Protein AF-A0A7J2HGM5-F1 (afdb_monomer)

Sequence (122 aa):
MSAAGGTRRILEDLLKKYEMLSRRLDSGFSRLSANQLVRQVDALTRLAKLILSYRSVLELEERELELTKILSELREELESDKRAMIARRGGGRRLECSKLLEKALSEFRRLKLLISGGGEDE

Solvent-accessible surface area (backbone atoms only — not comparable to full-atom values): 6947 Å² total; per-residue (Å²): 133,70,68,76,62,52,52,54,52,51,42,54,52,47,51,52,52,43,53,55,51,50,53,50,46,69,76,38,53,93,76,50,53,71,72,54,48,52,53,51,52,50,51,48,51,53,47,51,53,50,45,54,53,43,51,54,51,49,52,50,54,55,50,52,52,52,45,54,49,48,55,48,54,49,50,52,50,53,52,51,47,54,56,34,60,76,65,74,62,77,95,72,57,69,64,55,56,50,52,50,50,51,49,45,53,50,51,50,52,51,51,50,32,68,74,68,77,52,89,84,80,135

Foldseek 3Di:
DDPLVVLVVVLVVLVVVLVVLVVVCVVCVVPDDPVRNVVSVVVSVVSVVVNVVSVLVNVLVVLVVVLVVLVVVLVVLVVVVVVVVVVPDDPPSPVVNVVSVVVNVVSVVVSVCSVVVDDDDD

Mean predicted aligned error: 11.33 Å

Nearest PDB structures (foldseek):
  5szg-assembly1_A  TM=7.980E-01  e=8.458E-01  Homo sapiens
  3na7-assembly1_A  TM=5.949E-01  e=8.567E+00  Helicobacter pylori NCTC 11638
  8tgd-assembly1_B  TM=3.689E-01  e=4.459E+00  Homo sapiens
  5fi4-assembly1_B  TM=3.633E-01  e=7.169E+00  Homo sapiens

Secondary structure (DSSP, 8-state):
--THHHHHHHHHHHHHHHHHHHHHHHHHGGGS-HHHHHHHHHHHHHHHHHHHHHHHHHHHHHHHHHHHHHHHHHHHHHHHHHHHHHTT--TTTHHHHHHHHHHHHHHHHHHHHHHHT-----

pLDDT: mean 79.7, std 14.53, range [37.25, 95.94]

Structure (mmCIF, N/CA/C/O backbone):
data_AF-A0A7J2HGM5-F1
#
_entry.id   AF-A0A7J2HGM5-F1
#
loop_
_atom_site.group_PDB
_atom_site.id
_atom_site.type_symbol
_atom_site.label_atom_id
_atom_site.label_alt_id
_atom_site.label_comp_id
_atom_site.label_asym_id
_atom_site.label_entity_id
_atom_site.label_seq_id
_atom_site.pdbx_PDB_ins_code
_atom_site.Cartn_x
_atom_site.Cartn_y
_atom_site.Cartn_z
_atom_site.occupancy
_atom_site.B_iso_or_equiv
_atom_site.auth_seq_id
_atom_site.auth_comp_id
_atom_site.auth_asym_id
_atom_site.auth_atom_id
_atom_site.pdbx_PDB_model_num
ATOM 1 N N . MET A 1 1 ? 7.910 10.523 15.871 1.00 40.94 1 MET A N 1
ATOM 2 C CA . MET A 1 1 ? 7.733 10.833 14.434 1.00 40.94 1 MET A CA 1
ATOM 3 C C . MET A 1 1 ? 6.962 9.672 13.831 1.00 40.94 1 MET A C 1
ATOM 5 O O . MET A 1 1 ? 7.460 8.560 13.909 1.00 40.94 1 MET A O 1
ATOM 9 N N . SER A 1 2 ? 5.722 9.888 13.385 1.00 42.16 2 SER A N 1
ATOM 10 C CA . SER A 1 2 ? 4.839 8.797 12.940 1.00 42.16 2 SER A CA 1
ATOM 11 C C . SER A 1 2 ? 5.372 8.154 11.656 1.00 42.16 2 SER A C 1
ATOM 13 O O . SER A 1 2 ? 5.652 8.870 10.691 1.00 42.16 2 SER A O 1
ATOM 15 N N . ALA A 1 3 ? 5.519 6.826 11.655 1.00 53.50 3 ALA A N 1
ATOM 16 C CA . ALA A 1 3 ? 5.972 6.032 10.510 1.00 53.50 3 ALA A CA 1
ATOM 17 C C . ALA A 1 3 ? 5.124 6.286 9.245 1.00 53.50 3 ALA A C 1
ATOM 19 O O . ALA A 1 3 ? 5.677 6.365 8.148 1.00 53.50 3 ALA A O 1
ATOM 20 N N . ALA A 1 4 ? 3.834 6.598 9.428 1.00 55.66 4 ALA A N 1
ATOM 21 C CA . ALA A 1 4 ? 2.867 6.872 8.362 1.00 55.66 4 ALA A CA 1
ATOM 22 C C . ALA A 1 4 ? 3.249 8.041 7.428 1.00 55.66 4 ALA A C 1
ATOM 24 O O . ALA A 1 4 ? 2.844 8.104 6.268 1.00 55.66 4 ALA A O 1
ATOM 25 N N . GLY A 1 5 ? 4.062 8.994 7.901 1.00 65.69 5 GLY A N 1
ATOM 26 C CA . GLY A 1 5 ? 4.554 10.088 7.055 1.00 65.69 5 GLY A CA 1
ATOM 27 C C . GLY A 1 5 ? 5.713 9.686 6.134 1.00 65.69 5 GLY A C 1
ATOM 28 O O . GLY A 1 5 ? 5.951 10.345 5.121 1.00 65.69 5 GLY A O 1
ATOM 29 N N . GLY A 1 6 ? 6.451 8.630 6.487 1.00 84.56 6 GLY A N 1
ATOM 30 C CA . GLY A 1 6 ? 7.629 8.165 5.756 1.00 84.56 6 GLY A CA 1
ATOM 31 C C . GLY A 1 6 ? 7.254 7.386 4.501 1.00 84.56 6 GLY A C 1
ATOM 32 O O . GLY A 1 6 ? 7.723 7.719 3.413 1.00 84.56 6 GLY A O 1
ATOM 33 N N . THR A 1 7 ? 6.352 6.413 4.642 1.00 86.69 7 THR A N 1
ATOM 34 C CA . THR A 1 7 ? 5.880 5.546 3.551 1.00 86.69 7 THR A CA 1
ATOM 35 C C . THR A 1 7 ? 5.275 6.362 2.410 1.00 86.69 7 THR A C 1
ATOM 37 O O . THR A 1 7 ? 5.658 6.186 1.252 1.00 86.69 7 THR A O 1
ATOM 40 N N . ARG A 1 8 ? 4.422 7.347 2.729 1.00 87.06 8 ARG A N 1
ATOM 41 C CA . ARG A 1 8 ? 3.812 8.240 1.730 1.00 87.06 8 ARG A CA 1
ATOM 42 C C . ARG A 1 8 ? 4.841 9.070 0.962 1.00 87.06 8 ARG A C 1
ATOM 44 O O . ARG A 1 8 ? 4.777 9.142 -0.261 1.00 87.06 8 ARG A O 1
ATOM 51 N N . ARG A 1 9 ? 5.820 9.656 1.660 1.00 90.38 9 ARG A N 1
ATOM 52 C CA . ARG A 1 9 ? 6.895 10.444 1.028 1.00 90.38 9 ARG A CA 1
ATOM 53 C C . ARG A 1 9 ? 7.765 9.595 0.108 1.00 90.38 9 ARG A C 1
ATOM 55 O O . ARG A 1 9 ? 8.144 10.057 -0.965 1.00 90.38 9 ARG A O 1
ATOM 62 N N . ILE A 1 10 ? 8.076 8.366 0.518 1.00 91.69 10 ILE A N 1
ATOM 63 C CA . ILE A 1 10 ? 8.843 7.433 -0.312 1.00 91.69 10 ILE A CA 1
ATOM 64 C C . ILE A 1 10 ? 8.041 7.063 -1.563 1.00 91.69 10 ILE A C 1
ATOM 66 O O . ILE A 1 10 ? 8.592 7.088 -2.660 1.00 91.69 10 ILE A O 1
ATOM 70 N N . LEU A 1 11 ? 6.741 6.787 -1.426 1.00 92.56 11 LEU A N 1
ATOM 71 C CA . LEU A 1 11 ? 5.871 6.485 -2.563 1.00 92.56 11 LEU A CA 1
ATOM 72 C C . LEU A 1 11 ? 5.805 7.653 -3.563 1.00 92.56 11 LEU A C 1
ATOM 74 O O . LEU A 1 11 ? 5.939 7.437 -4.766 1.00 92.56 11 LEU A O 1
A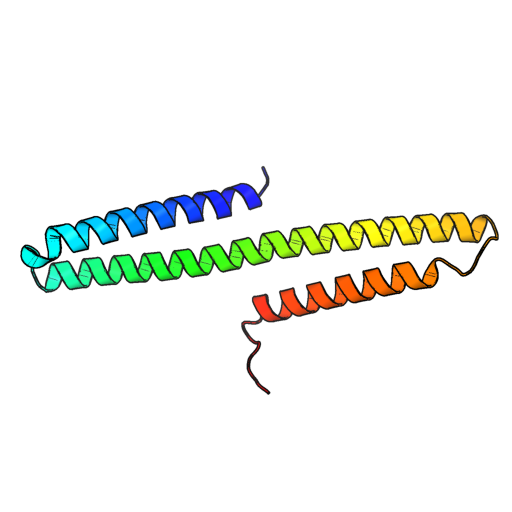TOM 78 N N . GLU A 1 12 ? 5.662 8.888 -3.079 1.00 93.00 12 GLU A N 1
ATOM 79 C CA . GLU A 1 12 ? 5.686 10.094 -3.919 1.00 93.00 12 GLU A CA 1
ATOM 80 C C . GLU A 1 12 ? 7.021 10.269 -4.661 1.00 93.00 12 GLU A C 1
ATOM 82 O O . GLU A 1 12 ? 7.035 10.613 -5.845 1.00 93.00 12 GLU A O 1
ATOM 87 N N . ASP A 1 13 ? 8.148 10.022 -3.990 1.00 94.56 13 ASP A N 1
ATOM 88 C CA . ASP A 1 13 ? 9.479 10.088 -4.603 1.00 94.56 13 ASP A CA 1
ATOM 89 C C . ASP A 1 13 ? 9.678 8.992 -5.666 1.00 94.56 13 ASP A C 1
ATOM 91 O O . ASP A 1 13 ? 10.183 9.261 -6.760 1.00 94.56 13 ASP A O 1
ATOM 95 N N . LEU A 1 14 ? 9.220 7.766 -5.396 1.00 94.44 14 LEU A N 1
ATOM 96 C CA . LEU A 1 14 ? 9.256 6.663 -6.358 1.00 94.44 14 LEU A CA 1
ATOM 97 C C . LEU A 1 14 ? 8.407 6.958 -7.602 1.00 94.44 14 LEU A C 1
ATOM 99 O O . LEU A 1 14 ? 8.875 6.720 -8.717 1.00 94.44 14 LEU A O 1
ATOM 103 N N . LEU A 1 15 ? 7.204 7.518 -7.432 1.00 94.25 15 LEU A N 1
ATOM 104 C CA . LEU A 1 15 ? 6.336 7.924 -8.543 1.00 94.25 15 LEU A CA 1
ATOM 105 C C . LEU A 1 15 ? 7.000 8.993 -9.417 1.00 94.25 15 LEU A C 1
ATOM 107 O O . LEU A 1 15 ? 7.039 8.844 -10.638 1.00 94.25 15 LEU A O 1
ATOM 111 N N . LYS A 1 16 ? 7.608 10.019 -8.805 1.00 95.94 16 LYS A N 1
ATOM 112 C CA . LYS A 1 16 ? 8.367 11.050 -9.535 1.00 95.94 16 LYS A CA 1
ATOM 113 C C . LYS A 1 16 ? 9.530 10.453 -10.323 1.00 95.94 16 LYS A C 1
ATOM 115 O O . LYS A 1 16 ? 9.731 10.796 -11.487 1.00 95.94 16 LYS A O 1
ATOM 120 N N . LYS A 1 17 ? 10.294 9.541 -9.712 1.00 94.44 17 LYS A N 1
ATOM 121 C CA . LYS A 1 17 ? 11.415 8.855 -10.376 1.00 94.44 17 LYS A CA 1
ATOM 122 C C . LYS A 1 17 ? 10.947 7.993 -11.544 1.00 94.44 17 LYS A C 1
ATOM 124 O O . LYS A 1 17 ? 11.581 8.025 -12.596 1.00 94.44 17 LYS A O 1
ATOM 129 N N . TYR A 1 18 ? 9.846 7.264 -11.375 1.00 95.19 18 TYR A N 1
ATOM 130 C CA . TYR A 1 18 ? 9.240 6.468 -12.439 1.00 95.19 18 TYR A CA 1
ATOM 131 C C . TYR A 1 18 ? 8.799 7.350 -13.611 1.00 95.19 18 TYR A C 1
ATOM 133 O O . TYR A 1 18 ? 9.182 7.093 -14.749 1.00 95.19 18 TYR A O 1
ATOM 141 N N . GLU A 1 19 ? 8.083 8.441 -13.334 1.00 95.31 19 GLU A N 1
ATOM 142 C CA . GLU A 1 19 ? 7.614 9.382 -14.354 1.00 95.31 19 GLU A CA 1
ATOM 143 C C . GLU A 1 19 ? 8.780 10.038 -15.109 1.00 95.31 19 GLU A C 1
ATOM 145 O O . GLU A 1 19 ? 8.783 10.092 -16.341 1.00 95.31 19 GLU A O 1
ATOM 150 N N . MET A 1 20 ? 9.814 10.486 -14.389 1.00 94.62 20 MET A N 1
ATOM 151 C CA . MET A 1 20 ? 11.025 11.038 -14.998 1.00 94.62 20 MET A CA 1
ATOM 152 C C . MET A 1 20 ? 11.723 10.032 -15.917 1.00 94.62 20 MET A C 1
ATOM 154 O O . MET A 1 20 ? 12.173 10.400 -17.004 1.00 94.62 20 MET A O 1
ATOM 158 N N . LEU A 1 21 ? 11.847 8.778 -15.477 1.00 92.44 21 LEU A N 1
ATOM 159 C CA . LEU A 1 21 ? 12.508 7.725 -16.242 1.00 92.44 21 LEU A CA 1
ATOM 160 C C . LEU A 1 21 ? 11.687 7.334 -17.478 1.00 92.44 21 LEU A C 1
ATOM 162 O O . LEU A 1 21 ? 12.259 7.195 -18.556 1.00 92.44 21 LEU A O 1
ATOM 166 N N . SER A 1 22 ? 10.360 7.253 -17.342 1.00 92.88 22 SER A N 1
ATOM 167 C CA . SER A 1 22 ? 9.432 6.983 -18.447 1.00 92.88 22 SER A CA 1
ATOM 168 C C . SER A 1 22 ? 9.541 8.062 -19.519 1.00 92.88 22 SER A C 1
ATOM 170 O O . SER A 1 22 ? 9.830 7.754 -20.669 1.00 92.88 22 SER A O 1
ATOM 172 N N . ARG A 1 23 ? 9.454 9.343 -19.133 1.00 93.56 23 ARG A N 1
ATOM 173 C CA . ARG A 1 23 ? 9.592 10.466 -20.077 1.00 93.56 23 ARG A CA 1
ATOM 174 C C . ARG A 1 23 ? 10.940 10.462 -20.795 1.00 93.56 23 ARG A C 1
ATOM 176 O O . ARG A 1 23 ? 11.015 10.759 -21.987 1.00 93.56 23 ARG A O 1
ATOM 183 N N . ARG A 1 24 ? 12.024 10.129 -20.083 1.00 88.50 24 ARG A N 1
ATOM 184 C CA . ARG A 1 24 ? 13.358 9.996 -20.691 1.00 88.50 24 ARG A CA 1
ATOM 185 C C . ARG A 1 24 ? 13.401 8.864 -21.710 1.00 88.50 24 ARG A C 1
ATOM 187 O O . ARG A 1 24 ? 13.975 9.065 -22.777 1.00 88.50 24 ARG A O 1
ATOM 194 N N . LEU A 1 25 ? 12.795 7.721 -21.403 1.00 89.38 25 LEU A N 1
ATOM 195 C CA . LEU A 1 25 ? 12.708 6.600 -22.331 1.00 89.38 25 LEU A CA 1
ATOM 196 C C . LEU A 1 25 ? 11.890 6.973 -23.572 1.00 89.38 25 LEU A C 1
ATOM 198 O O . LEU A 1 25 ? 12.393 6.785 -24.673 1.00 89.38 25 LEU A O 1
ATOM 202 N N . ASP A 1 26 ? 10.723 7.596 -23.406 1.00 88.31 26 ASP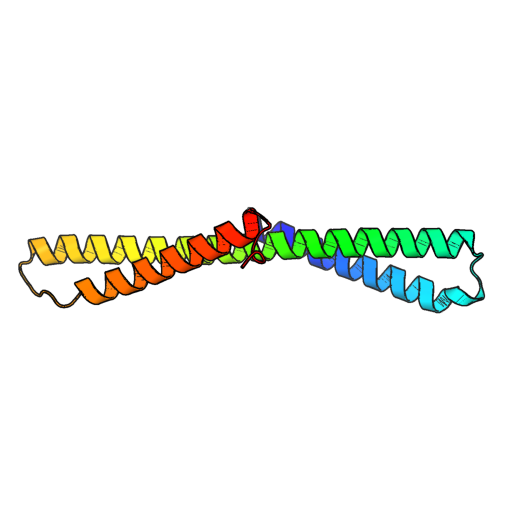 A N 1
ATOM 203 C CA . ASP A 1 26 ? 9.866 8.026 -24.520 1.00 88.31 26 ASP A CA 1
ATOM 204 C C . ASP A 1 26 ? 10.585 9.031 -25.436 1.00 88.31 26 ASP A C 1
ATOM 206 O O . ASP A 1 26 ? 10.592 8.888 -26.658 1.00 88.31 26 ASP A O 1
ATOM 210 N N . SER A 1 27 ? 11.267 10.022 -24.850 1.00 88.25 27 SER A N 1
ATOM 211 C CA . SER A 1 27 ? 12.003 11.049 -25.608 1.00 88.25 27 SER A CA 1
ATOM 212 C C . SER A 1 27 ? 13.285 10.537 -26.281 1.00 88.25 27 SER A C 1
ATOM 214 O O . SER A 1 27 ? 13.729 11.095 -27.286 1.00 88.25 27 SER A O 1
ATOM 216 N N . GLY A 1 28 ? 13.904 9.496 -25.720 1.00 82.88 28 GLY A N 1
ATOM 217 C CA . GLY A 1 28 ? 15.170 8.932 -26.181 1.00 82.88 28 GLY A CA 1
ATOM 218 C C . GLY A 1 28 ? 15.025 7.648 -26.991 1.00 82.88 28 GLY A C 1
ATOM 219 O O . GLY A 1 28 ? 16.034 7.157 -27.492 1.00 82.88 28 GLY A O 1
ATOM 220 N N . PHE A 1 29 ? 13.811 7.107 -27.132 1.00 80.38 29 PHE A N 1
ATOM 221 C CA . PHE A 1 29 ? 13.556 5.752 -27.629 1.00 80.38 29 PHE A CA 1
ATOM 222 C C . PHE A 1 29 ? 14.262 5.449 -28.956 1.00 80.38 29 PHE A C 1
ATOM 224 O O . PHE A 1 29 ? 14.926 4.426 -29.091 1.00 80.38 29 PHE A O 1
ATOM 231 N N . SER A 1 30 ? 14.200 6.382 -29.909 1.00 79.38 30 SER A N 1
ATOM 232 C CA . SER A 1 30 ? 14.803 6.244 -31.243 1.00 79.38 30 SER A CA 1
ATOM 233 C C . SER A 1 30 ? 16.331 6.383 -31.279 1.00 79.38 30 SER A C 1
ATOM 235 O O . SER A 1 30 ? 16.945 6.089 -32.301 1.00 79.38 30 SER A O 1
ATOM 237 N N . ARG A 1 31 ? 16.958 6.842 -30.188 1.00 87.50 31 ARG A N 1
ATOM 238 C CA . ARG A 1 31 ? 18.409 7.096 -30.082 1.00 87.50 31 ARG A CA 1
ATOM 239 C C . ARG A 1 31 ? 19.137 6.086 -29.196 1.00 87.50 31 ARG A C 1
ATOM 241 O O . ARG A 1 31 ? 20.362 6.126 -29.113 1.00 87.50 31 ARG A O 1
ATOM 248 N N . LEU A 1 32 ? 18.403 5.220 -28.503 1.00 85.75 32 LEU A N 1
ATOM 249 C CA . LEU A 1 32 ? 18.967 4.238 -27.584 1.00 85.75 32 LEU A CA 1
ATOM 250 C C . LEU A 1 32 ? 19.264 2.926 -28.313 1.00 85.75 32 LEU A C 1
ATOM 252 O O . LEU A 1 32 ? 18.456 2.420 -29.086 1.00 85.75 32 LEU A O 1
ATOM 256 N N . SER A 1 33 ? 20.420 2.336 -28.017 1.00 90.50 33 SER A N 1
ATOM 257 C CA . SER A 1 33 ? 20.704 0.953 -28.413 1.00 90.50 33 SER A CA 1
ATOM 258 C C . SER A 1 33 ? 19.774 -0.029 -27.689 1.00 90.50 33 SER A C 1
ATOM 260 O O . SER A 1 33 ? 19.305 0.244 -26.580 1.00 90.50 33 SER A O 1
ATOM 262 N N . ALA A 1 34 ? 19.577 -1.220 -28.262 1.00 88.31 34 ALA A N 1
ATOM 263 C CA . ALA A 1 34 ? 18.761 -2.276 -27.655 1.00 88.31 34 ALA A CA 1
ATOM 264 C C . ALA A 1 34 ? 19.180 -2.596 -26.205 1.00 88.31 34 ALA A C 1
ATOM 266 O O . ALA A 1 34 ? 18.338 -2.690 -25.315 1.00 88.31 34 ALA A O 1
ATOM 267 N N . ASN A 1 35 ? 20.487 -2.657 -25.929 1.00 90.44 35 ASN A N 1
ATOM 268 C CA . ASN A 1 35 ? 21.004 -2.901 -24.577 1.00 90.44 35 ASN A CA 1
ATOM 269 C C . ASN A 1 35 ? 20.662 -1.773 -23.592 1.00 90.44 35 ASN A C 1
ATOM 271 O O . ASN A 1 35 ? 20.425 -2.031 -22.411 1.00 90.44 35 ASN A O 1
ATOM 275 N N . GLN A 1 36 ? 20.641 -0.521 -24.051 1.00 89.69 36 GLN A N 1
ATOM 276 C CA . GLN A 1 36 ? 20.238 0.608 -23.215 1.00 89.69 36 GLN A CA 1
ATOM 277 C C . GLN A 1 36 ? 18.729 0.592 -22.958 1.00 89.69 36 GLN A C 1
ATOM 279 O O . GLN A 1 36 ? 18.325 0.812 -21.820 1.00 89.69 36 GLN A O 1
ATOM 284 N N . LEU A 1 37 ? 17.914 0.267 -23.968 1.00 88.62 37 LEU A N 1
ATOM 285 C CA . LEU A 1 37 ? 16.466 0.105 -23.811 1.00 88.62 37 LEU A CA 1
ATOM 286 C C . LEU A 1 37 ? 16.132 -0.977 -22.781 1.00 88.62 37 LEU A C 1
ATOM 288 O O . LEU A 1 37 ? 15.384 -0.708 -21.846 1.00 88.62 37 LEU A O 1
ATOM 292 N N . VAL A 1 38 ? 16.755 -2.156 -22.876 1.00 90.81 38 VAL A N 1
ATOM 293 C CA . VAL A 1 38 ? 16.547 -3.254 -21.915 1.00 90.81 38 VAL A CA 1
ATOM 294 C C . VAL A 1 38 ? 16.866 -2.816 -20.483 1.00 90.81 38 VAL A C 1
ATOM 296 O O . VAL A 1 38 ? 16.077 -3.063 -19.575 1.00 90.81 38 VAL A O 1
ATOM 299 N N . ARG A 1 39 ? 17.984 -2.109 -20.265 1.00 90.81 39 ARG A N 1
ATOM 300 C CA . ARG A 1 39 ? 18.353 -1.608 -18.927 1.00 90.81 39 ARG A CA 1
ATOM 301 C C . ARG A 1 39 ? 17.349 -0.596 -18.377 1.00 90.81 39 ARG A C 1
ATOM 303 O O . ARG A 1 39 ? 17.058 -0.616 -17.185 1.00 90.81 39 ARG A O 1
ATOM 310 N N . GLN A 1 40 ? 16.836 0.290 -19.227 1.00 90.44 40 GLN A N 1
ATOM 311 C CA . GLN A 1 40 ? 15.852 1.295 -18.822 1.00 90.44 40 GLN A CA 1
ATOM 312 C C . GLN A 1 40 ? 14.491 0.660 -18.503 1.00 90.44 40 GLN A C 1
ATOM 314 O O . GLN A 1 40 ? 13.872 1.011 -17.500 1.00 90.44 40 GLN A O 1
ATOM 319 N N . VAL A 1 41 ? 14.060 -0.323 -19.297 1.00 91.62 41 VAL A N 1
ATOM 320 C CA . VAL A 1 41 ? 12.834 -1.092 -19.040 1.00 91.62 41 VAL A CA 1
ATOM 321 C C . VAL A 1 41 ? 12.956 -1.921 -17.757 1.00 91.62 41 VAL A C 1
ATOM 323 O O . VAL A 1 41 ? 12.018 -1.936 -16.960 1.00 91.62 41 VAL A O 1
ATOM 326 N N . ASP A 1 42 ? 14.107 -2.551 -17.492 1.00 94.00 42 ASP A N 1
ATOM 327 C CA . ASP A 1 42 ? 14.342 -3.255 -16.220 1.00 94.00 42 ASP A CA 1
ATOM 328 C C . ASP A 1 42 ? 14.278 -2.286 -15.028 1.00 94.00 42 ASP A C 1
ATOM 330 O O . ASP A 1 42 ? 13.602 -2.553 -14.034 1.00 94.00 42 ASP A O 1
ATOM 334 N N . ALA A 1 43 ? 14.898 -1.107 -15.141 1.00 93.00 43 ALA A N 1
ATOM 335 C CA . ALA A 1 43 ? 14.830 -0.079 -14.105 1.00 93.00 43 ALA A CA 1
ATOM 336 C C . ALA A 1 43 ? 13.389 0.412 -13.847 1.00 93.00 43 ALA A C 1
ATOM 338 O O . ALA A 1 43 ? 12.978 0.503 -12.688 1.00 93.00 43 ALA A O 1
ATOM 339 N N . LEU A 1 44 ? 12.597 0.657 -14.900 1.00 93.38 44 LEU A N 1
ATOM 340 C CA . LEU A 1 44 ? 11.171 0.990 -14.784 1.00 93.38 44 LEU A CA 1
ATOM 341 C C . LEU A 1 44 ? 10.374 -0.138 -14.122 1.00 93.38 44 LEU A C 1
ATOM 343 O O . LEU A 1 44 ? 9.550 0.122 -13.248 1.00 93.38 44 LEU A O 1
ATOM 347 N N . THR A 1 45 ? 10.651 -1.389 -14.487 1.00 94.12 45 THR A N 1
ATOM 348 C CA . THR A 1 45 ? 9.984 -2.567 -13.915 1.00 94.12 45 THR A CA 1
ATOM 349 C C . THR A 1 45 ? 10.283 -2.701 -12.422 1.00 94.12 45 THR A C 1
ATOM 351 O O . THR A 1 45 ? 9.381 -2.959 -11.624 1.00 94.12 45 THR A O 1
ATOM 354 N N . ARG A 1 46 ? 11.536 -2.479 -12.010 1.00 94.75 46 ARG A N 1
ATOM 355 C CA . ARG A 1 46 ? 11.927 -2.477 -10.591 1.00 94.75 46 ARG A CA 1
ATOM 356 C C . ARG A 1 46 ? 11.250 -1.349 -9.8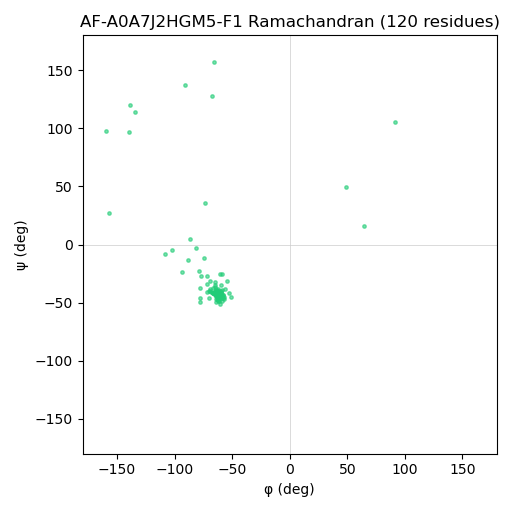18 1.00 94.75 46 ARG A C 1
ATOM 358 O O . ARG A 1 46 ? 10.750 -1.593 -8.723 1.00 94.75 46 ARG A O 1
ATOM 365 N N . LEU A 1 47 ? 11.193 -0.143 -10.387 1.00 93.94 47 LEU A N 1
ATOM 366 C CA . LEU A 1 47 ? 10.480 0.984 -9.778 1.00 93.94 47 LEU A CA 1
ATOM 367 C C . LEU A 1 47 ? 8.983 0.693 -9.635 1.00 93.94 47 LEU A C 1
ATOM 369 O O . LEU A 1 47 ? 8.433 0.923 -8.564 1.00 93.94 47 LEU A O 1
ATOM 373 N N . ALA A 1 48 ? 8.340 0.125 -10.657 1.00 92.56 48 ALA A N 1
ATOM 374 C CA . ALA A 1 48 ? 6.931 -0.258 -10.596 1.00 92.56 48 ALA A CA 1
ATOM 375 C C . ALA A 1 48 ? 6.664 -1.284 -9.482 1.00 92.56 48 ALA A C 1
ATOM 377 O O . ALA A 1 48 ? 5.734 -1.113 -8.696 1.00 92.56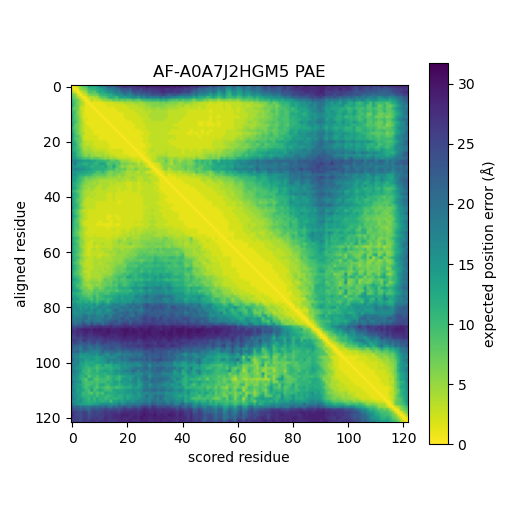 48 ALA A O 1
ATOM 378 N N . LYS A 1 49 ? 7.521 -2.306 -9.350 1.00 93.69 49 LYS A N 1
ATOM 379 C CA . LYS A 1 49 ? 7.430 -3.291 -8.257 1.00 93.69 49 LYS A CA 1
ATOM 380 C C . LYS A 1 49 ? 7.563 -2.639 -6.878 1.00 93.69 49 LYS A C 1
ATOM 382 O O . LYS A 1 49 ? 6.787 -2.956 -5.981 1.00 93.69 49 LYS A O 1
ATOM 387 N N . LEU A 1 50 ? 8.506 -1.709 -6.716 1.00 92.31 50 LEU A N 1
ATOM 388 C CA . LEU A 1 50 ? 8.668 -0.960 -5.466 1.00 92.31 50 LEU A CA 1
ATOM 389 C C . LEU A 1 50 ? 7.443 -0.090 -5.160 1.00 92.31 50 LEU A C 1
ATOM 391 O O . LEU A 1 50 ? 6.960 -0.109 -4.035 1.00 92.31 50 LEU A O 1
ATOM 395 N N . ILE A 1 51 ? 6.904 0.622 -6.152 1.00 91.75 51 ILE A N 1
ATOM 396 C CA . ILE A 1 51 ? 5.689 1.440 -6.001 1.00 91.75 51 ILE A CA 1
ATOM 397 C C . ILE A 1 51 ? 4.518 0.583 -5.514 1.00 91.75 51 ILE A C 1
ATOM 399 O O . ILE A 1 51 ? 3.836 0.967 -4.566 1.00 91.75 51 ILE A O 1
ATOM 403 N N . LEU A 1 52 ? 4.305 -0.588 -6.122 1.00 89.88 52 LEU A N 1
ATOM 404 C CA . LEU A 1 52 ? 3.246 -1.512 -5.708 1.00 89.88 52 LEU A CA 1
ATOM 405 C C . LEU A 1 52 ? 3.448 -1.988 -4.265 1.00 89.88 52 LEU A C 1
ATOM 407 O O . LEU A 1 52 ? 2.516 -1.918 -3.472 1.00 89.88 52 LEU A O 1
ATOM 411 N N . SER A 1 53 ? 4.673 -2.376 -3.899 1.00 88.75 53 SER A N 1
ATOM 412 C CA . SER A 1 53 ? 4.992 -2.795 -2.531 1.00 88.75 53 SER A CA 1
ATOM 413 C C . SER A 1 53 ? 4.724 -1.692 -1.503 1.00 88.75 53 SER A C 1
ATOM 415 O O . SER A 1 53 ? 4.102 -1.957 -0.479 1.00 88.75 53 SER A O 1
ATOM 417 N N . TYR A 1 54 ? 5.152 -0.455 -1.768 1.00 88.19 54 TYR A N 1
ATOM 418 C CA . TYR A 1 54 ? 4.931 0.669 -0.851 1.00 88.19 54 TYR A CA 1
ATOM 419 C C . TYR A 1 54 ? 3.458 1.078 -0.767 1.00 88.19 54 TYR A C 1
ATOM 421 O O . TYR A 1 54 ? 3.003 1.500 0.294 1.00 88.19 54 TYR A O 1
ATOM 429 N N . ARG A 1 55 ? 2.695 0.925 -1.855 1.00 88.00 55 ARG A N 1
ATOM 430 C CA . ARG A 1 55 ? 1.246 1.143 -1.842 1.00 88.00 55 ARG A CA 1
ATOM 431 C C . ARG A 1 55 ? 0.540 0.151 -0.918 1.00 88.00 55 ARG A C 1
ATOM 433 O O . ARG A 1 55 ? -0.298 0.580 -0.135 1.00 8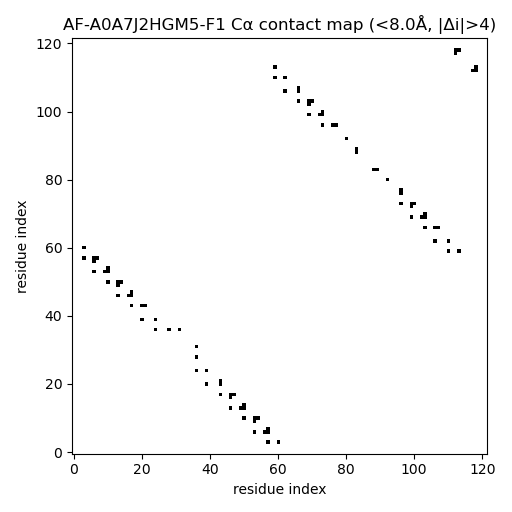8.00 55 ARG A O 1
ATOM 440 N N . SER A 1 56 ? 0.912 -1.129 -0.961 1.00 85.25 56 SER A N 1
ATOM 441 C CA . SER A 1 56 ? 0.373 -2.142 -0.043 1.00 85.25 56 SER A CA 1
ATOM 442 C C . SER A 1 56 ? 0.721 -1.846 1.418 1.00 85.25 56 SER A C 1
ATOM 444 O O . SER A 1 56 ? -0.122 -2.015 2.291 1.00 85.25 56 SER A O 1
ATOM 446 N N . VAL A 1 57 ? 1.935 -1.355 1.697 1.00 87.25 57 VAL A N 1
ATOM 447 C CA . VAL A 1 57 ? 2.319 -0.933 3.058 1.00 87.25 57 VAL A CA 1
ATOM 448 C C . VAL A 1 57 ? 1.465 0.241 3.534 1.00 87.25 57 VAL A C 1
ATOM 450 O O . VAL A 1 57 ? 0.972 0.220 4.655 1.00 87.25 57 VAL A O 1
ATOM 453 N N . LEU A 1 58 ? 1.250 1.244 2.682 1.00 87.31 58 LEU A N 1
ATOM 454 C CA . LEU A 1 58 ? 0.436 2.407 3.036 1.00 87.31 58 LEU A CA 1
ATOM 455 C C . LEU A 1 58 ? -1.029 2.024 3.306 1.00 87.31 58 LEU A C 1
ATOM 457 O O . LEU A 1 58 ? -1.630 2.527 4.248 1.00 87.31 58 LEU A O 1
ATOM 461 N N . GLU A 1 59 ? -1.584 1.088 2.534 1.00 86.56 59 GLU A N 1
ATOM 462 C CA . GLU A 1 59 ? -2.920 0.538 2.790 1.00 86.56 59 GLU A CA 1
ATOM 463 C C . GLU A 1 59 ? -2.998 -0.181 4.147 1.00 86.56 59 GLU A C 1
ATOM 465 O O . GLU A 1 59 ? -3.975 -0.016 4.878 1.00 86.56 59 GLU A O 1
ATOM 470 N N . LEU A 1 60 ? -1.960 -0.933 4.527 1.00 85.38 60 LEU A N 1
ATOM 471 C CA . LEU A 1 60 ? -1.884 -1.559 5.849 1.00 85.38 60 LEU A CA 1
ATOM 472 C C . LEU A 1 60 ? -1.832 -0.520 6.978 1.00 85.38 60 LEU A C 1
ATOM 474 O O . LEU A 1 60 ? -2.551 -0.677 7.963 1.00 85.38 60 LEU A O 1
ATOM 478 N N . GLU A 1 61 ? -1.042 0.547 6.827 1.00 85.50 61 GLU A N 1
ATOM 479 C CA . GLU A 1 61 ? -0.970 1.647 7.804 1.00 85.50 61 GLU A CA 1
ATOM 480 C C . GLU A 1 61 ? -2.335 2.344 7.979 1.00 85.50 61 GLU A C 1
ATOM 482 O O . GLU A 1 61 ? -2.760 2.625 9.103 1.00 85.50 61 GLU A O 1
ATOM 487 N N . GLU A 1 62 ? -3.061 2.597 6.884 1.00 87.56 62 GLU A N 1
ATOM 488 C CA . GLU A 1 62 ? -4.405 3.192 6.928 1.00 87.56 62 GLU A CA 1
ATOM 489 C C . GLU A 1 62 ? -5.411 2.279 7.648 1.00 87.56 62 GLU A C 1
ATOM 491 O O . GLU A 1 62 ? -6.201 2.743 8.478 1.00 87.56 62 GLU A O 1
ATOM 496 N N . ARG A 1 63 ? -5.354 0.970 7.378 1.00 83.62 63 ARG A N 1
ATOM 497 C CA . ARG A 1 63 ? -6.221 -0.036 8.008 1.00 83.62 63 ARG A CA 1
ATOM 498 C C . ARG A 1 63 ? -5.911 -0.235 9.489 1.00 83.62 63 ARG A C 1
ATOM 500 O O . ARG A 1 63 ? -6.835 -0.374 10.289 1.00 83.62 63 ARG A O 1
ATOM 507 N N . GLU A 1 64 ? -4.638 -0.208 9.876 1.00 84.19 64 GLU A N 1
ATOM 508 C CA . GLU A 1 64 ? -4.217 -0.248 11.282 1.00 84.19 64 GLU A CA 1
ATOM 509 C C . GLU A 1 64 ? -4.789 0.944 12.064 1.00 84.19 64 GLU A C 1
ATOM 511 O O . GLU A 1 64 ? -5.301 0.787 13.179 1.00 84.19 64 GLU A O 1
ATOM 516 N N . LEU A 1 65 ? -4.755 2.137 11.466 1.00 86.56 65 LEU A N 1
ATOM 517 C CA . LEU A 1 65 ? -5.302 3.345 12.074 1.00 86.56 65 LEU A CA 1
ATOM 518 C C . LEU A 1 65 ? -6.829 3.268 12.223 1.00 86.56 65 LEU A C 1
ATOM 520 O O . LEU A 1 65 ? -7.359 3.623 13.280 1.00 86.56 65 LEU A O 1
ATOM 524 N N . GLU A 1 66 ? -7.537 2.761 11.210 1.00 85.62 66 GLU A N 1
ATOM 525 C CA . GLU A 1 66 ? -8.984 2.526 11.285 1.00 85.62 66 GLU A CA 1
ATOM 526 C C . GLU A 1 66 ? -9.337 1.514 12.389 1.00 85.62 66 GLU A C 1
ATOM 528 O O . GLU A 1 66 ? -10.216 1.785 13.211 1.00 85.62 66 GLU A O 1
ATOM 533 N N . LEU A 1 67 ? -8.612 0.394 12.481 1.00 84.81 67 LEU A N 1
ATOM 534 C CA . LEU A 1 67 ? -8.816 -0.602 13.536 1.00 84.81 67 LEU A CA 1
ATOM 535 C C . LEU A 1 67 ? -8.554 -0.016 14.929 1.00 84.81 67 LEU A C 1
ATOM 537 O O . LEU A 1 67 ? -9.340 -0.234 15.851 1.00 84.81 67 LEU A O 1
ATOM 541 N N . THR A 1 68 ? -7.484 0.765 15.084 1.00 82.81 68 THR A N 1
ATOM 542 C CA . THR A 1 68 ? -7.147 1.436 16.350 1.00 82.81 68 THR A CA 1
ATOM 543 C C . THR A 1 68 ? -8.262 2.380 16.793 1.00 82.81 68 THR A C 1
ATOM 545 O O . THR A 1 68 ? -8.615 2.419 17.976 1.00 82.81 68 THR A O 1
ATOM 548 N N . LYS A 1 69 ? -8.864 3.106 15.844 1.00 89.62 69 LYS A N 1
ATOM 549 C CA . LYS A 1 69 ? -10.009 3.977 16.111 1.00 89.62 69 LYS A CA 1
ATOM 550 C C . LYS A 1 69 ? -11.226 3.174 16.578 1.00 89.62 69 LYS A C 1
ATOM 552 O O . LYS A 1 69 ? -11.769 3.483 17.634 1.00 89.62 69 LYS A O 1
ATOM 557 N N . ILE A 1 70 ? -11.590 2.108 15.861 1.00 85.50 70 ILE A N 1
ATOM 558 C CA . ILE A 1 70 ? -12.726 1.241 16.223 1.00 85.50 70 ILE A CA 1
ATOM 559 C C . ILE A 1 70 ? -12.524 0.620 17.614 1.00 85.50 70 ILE A C 1
ATOM 561 O O . ILE A 1 70 ? -13.445 0.589 18.425 1.00 85.50 70 ILE A O 1
ATOM 565 N N . LEU A 1 71 ? -11.313 0.145 17.922 1.00 81.56 71 LEU A N 1
ATOM 566 C CA . LEU A 1 71 ? -10.995 -0.424 19.235 1.00 81.56 71 LEU A CA 1
ATOM 567 C C . LEU A 1 71 ? -11.072 0.612 20.363 1.00 81.56 71 LEU A C 1
ATOM 569 O O . LEU A 1 71 ? -11.423 0.259 21.489 1.00 81.56 71 LEU A O 1
ATOM 573 N N . SER A 1 72 ? -10.745 1.873 20.077 1.00 85.69 72 SER A N 1
ATOM 574 C CA . SER A 1 72 ? -10.876 2.966 21.044 1.00 85.69 72 SER A CA 1
ATOM 575 C C . SER A 1 72 ? -12.348 3.291 21.309 1.00 85.69 72 SER A C 1
ATOM 577 O O . SER A 1 72 ? -12.751 3.327 22.469 1.00 85.69 72 SER A O 1
ATOM 579 N N . GLU A 1 73 ? -13.164 3.403 20.256 1.00 84.50 73 GLU A N 1
ATOM 580 C CA . GLU A 1 73 ? -14.621 3.595 20.357 1.00 84.50 73 GLU A CA 1
ATOM 581 C C . GLU A 1 73 ? -15.283 2.451 21.153 1.00 84.50 73 GLU A C 1
ATOM 583 O O . GLU A 1 73 ? -16.056 2.700 22.077 1.00 84.50 73 GLU A O 1
ATOM 588 N N . LEU A 1 74 ? -14.895 1.194 20.894 1.00 79.50 74 LEU A N 1
ATOM 589 C CA . LEU A 1 74 ? -15.355 0.027 21.662 1.00 79.50 74 LEU A CA 1
ATOM 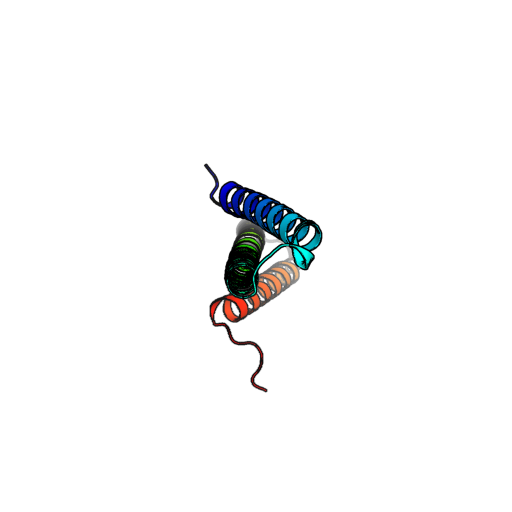590 C C . LEU A 1 74 ? -15.008 0.112 23.152 1.00 79.50 74 LEU A C 1
ATOM 592 O O . LEU A 1 74 ? -15.817 -0.262 24.001 1.00 79.50 74 LEU A O 1
ATOM 596 N N . ARG A 1 75 ? -13.794 0.564 23.489 1.00 81.88 75 ARG A N 1
ATOM 597 C CA . ARG A 1 75 ? -13.380 0.726 24.891 1.00 81.88 75 ARG A CA 1
ATOM 598 C C . ARG A 1 75 ? -14.202 1.802 25.590 1.00 81.88 75 ARG A C 1
ATOM 600 O O . ARG A 1 75 ? -14.624 1.582 26.722 1.00 81.88 75 ARG A O 1
ATOM 607 N N . GLU A 1 76 ? -14.448 2.926 24.926 1.00 84.62 76 GLU A N 1
ATOM 608 C CA . GLU A 1 76 ? -15.273 4.010 25.466 1.00 84.62 76 GLU A CA 1
ATOM 609 C C . GLU A 1 76 ? -16.726 3.570 25.686 1.00 84.62 76 GLU A C 1
ATOM 611 O O . GLU A 1 76 ? -17.294 3.846 26.747 1.00 84.62 76 GLU A O 1
ATOM 616 N N . GLU A 1 77 ? -17.310 2.822 24.746 1.00 77.00 77 GLU A N 1
ATOM 617 C CA . GLU A 1 77 ? -18.646 2.241 24.914 1.00 77.00 77 GLU A CA 1
ATOM 618 C C . GLU A 1 77 ? -18.698 1.246 26.077 1.00 77.00 77 GLU A C 1
ATOM 620 O O . GLU A 1 77 ? -19.585 1.349 26.922 1.00 77.00 77 GLU A O 1
ATOM 625 N N . LEU A 1 78 ? -17.721 0.339 26.195 1.00 78.25 78 LEU A N 1
ATOM 626 C CA . LEU A 1 78 ? -17.639 -0.613 27.310 1.00 78.25 78 LEU A CA 1
ATOM 627 C C . LEU A 1 78 ? -17.485 0.087 28.668 1.00 78.25 78 LEU A C 1
ATOM 629 O O . LEU A 1 78 ? -18.095 -0.327 29.659 1.00 78.25 78 LEU A O 1
ATOM 633 N N . GLU A 1 79 ? -16.682 1.150 28.744 1.00 80.06 79 GLU A N 1
ATOM 634 C CA . GLU A 1 79 ? -16.561 1.952 29.962 1.00 80.06 79 GLU A CA 1
ATOM 635 C C . GLU A 1 79 ? -17.855 2.700 30.294 1.00 80.06 79 GLU A C 1
ATOM 637 O O . GLU A 1 79 ? -18.254 2.749 31.462 1.00 80.06 79 GLU A O 1
ATOM 642 N N . SER A 1 80 ? -18.521 3.263 29.286 1.00 72.81 80 SER A N 1
ATOM 643 C CA . SER A 1 80 ? -19.827 3.910 29.425 1.00 72.81 80 SER A CA 1
ATOM 644 C C . SER A 1 80 ? -20.891 2.921 29.902 1.00 72.81 80 SER A C 1
ATOM 646 O O . SER A 1 80 ? -21.656 3.232 30.818 1.00 72.81 80 SER A O 1
ATOM 648 N N . ASP A 1 81 ? -20.890 1.700 29.367 1.00 67.06 81 ASP A N 1
ATOM 649 C CA . ASP A 1 81 ? -21.782 0.616 29.767 1.00 67.06 81 ASP A CA 1
ATOM 650 C C . ASP A 1 81 ? -21.499 0.147 31.193 1.00 67.06 81 ASP A C 1
ATOM 652 O O . ASP A 1 81 ? -22.434 -0.013 31.977 1.00 67.06 81 ASP A O 1
ATOM 656 N N . LYS A 1 82 ? -20.229 0.022 31.599 1.00 70.00 82 LYS A N 1
ATOM 657 C CA . LYS A 1 82 ? -19.866 -0.271 32.995 1.00 70.00 82 LYS A CA 1
ATOM 658 C C . LYS A 1 82 ? -20.395 0.809 33.945 1.00 70.00 82 LYS A C 1
ATOM 660 O O . LYS A 1 82 ? -20.972 0.483 34.983 1.00 70.00 82 LYS A O 1
ATOM 665 N N . ARG A 1 83 ? -20.248 2.090 33.584 1.00 71.62 83 ARG A N 1
ATOM 666 C CA . ARG A 1 83 ? -20.779 3.228 34.362 1.00 71.62 83 ARG A CA 1
ATOM 667 C C . ARG A 1 83 ? -22.316 3.223 34.397 1.00 71.62 83 ARG A C 1
ATOM 669 O O . ARG A 1 83 ? -22.898 3.464 35.452 1.00 71.62 83 ARG A O 1
ATOM 676 N N . ALA A 1 84 ? -22.982 2.893 33.290 1.00 62.38 84 ALA A N 1
ATOM 677 C CA . ALA A 1 84 ? -24.443 2.818 33.192 1.00 62.38 84 ALA A CA 1
ATOM 678 C C . ALA A 1 84 ? -25.041 1.605 33.928 1.00 62.38 84 ALA A C 1
ATOM 680 O O . ALA A 1 84 ? -26.120 1.704 34.517 1.00 62.38 84 ALA A O 1
ATOM 681 N N . MET A 1 85 ? -24.326 0.478 33.952 1.00 59.81 85 MET A N 1
ATOM 682 C CA . MET A 1 85 ? -24.696 -0.724 34.698 1.00 59.81 85 MET A CA 1
ATOM 683 C C . MET A 1 85 ? -24.629 -0.473 36.209 1.00 59.81 85 MET A C 1
ATOM 685 O O . MET A 1 85 ? -25.559 -0.839 36.929 1.00 59.81 85 MET A O 1
ATOM 689 N N . ILE A 1 86 ? -23.596 0.242 36.677 1.00 61.78 86 ILE A N 1
ATOM 690 C CA . ILE A 1 86 ? -23.521 0.762 38.054 1.00 61.78 86 ILE A CA 1
ATOM 691 C C . ILE A 1 86 ? -24.711 1.702 38.341 1.00 61.78 86 ILE A C 1
ATOM 693 O O . ILE A 1 86 ? -25.264 1.674 39.439 1.00 61.78 86 ILE A O 1
ATOM 697 N N . ALA A 1 87 ? -25.167 2.470 37.344 1.00 62.75 87 ALA A N 1
ATOM 698 C CA . ALA A 1 87 ? -26.285 3.414 37.451 1.00 62.75 87 ALA A CA 1
ATOM 699 C C . ALA A 1 87 ? -27.703 2.823 37.209 1.00 62.75 87 ALA A C 1
ATOM 701 O O . ALA A 1 87 ? -28.678 3.573 37.222 1.00 62.75 87 ALA A O 1
ATOM 702 N N . ARG A 1 88 ? -27.859 1.500 37.020 1.00 56.28 88 ARG A N 1
ATOM 703 C CA . ARG A 1 88 ? -29.151 0.780 36.856 1.00 56.28 88 ARG A CA 1
ATOM 704 C C . ARG A 1 88 ? -30.146 1.383 35.832 1.00 56.28 88 ARG A C 1
ATOM 706 O O . ARG A 1 88 ? -31.341 1.483 36.116 1.00 56.28 88 ARG A O 1
ATOM 713 N N . ARG A 1 89 ? -29.722 1.703 34.600 1.00 51.16 89 ARG A N 1
ATOM 714 C CA . ARG A 1 89 ? -30.661 1.983 33.482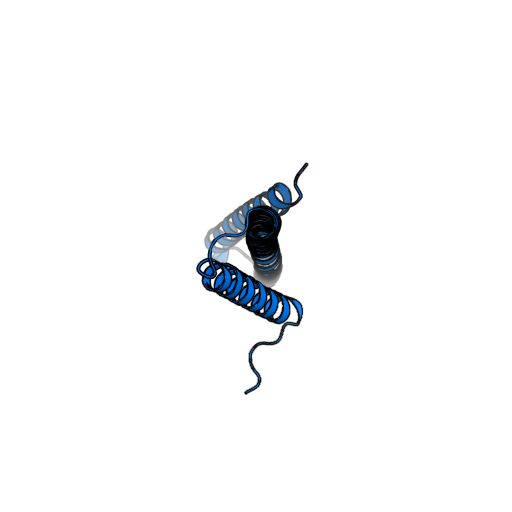 1.00 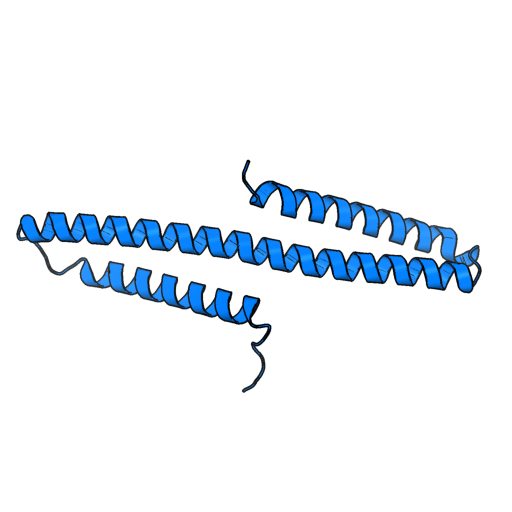51.16 89 ARG A CA 1
ATOM 715 C C . ARG A 1 89 ? -30.232 1.367 32.141 1.00 51.16 89 ARG A C 1
ATOM 717 O O . ARG A 1 89 ? -29.228 1.772 31.575 1.00 51.16 89 ARG A O 1
ATOM 724 N N . GLY A 1 90 ? -31.100 0.503 31.598 1.00 51.25 90 GLY A N 1
ATOM 725 C CA . GLY A 1 90 ? -31.461 0.465 30.169 1.00 51.25 90 GLY A CA 1
ATOM 726 C C . GLY A 1 90 ? -30.664 -0.448 29.225 1.00 51.25 90 GLY A C 1
ATOM 727 O O . GLY A 1 90 ? -29.594 -0.086 28.754 1.00 51.25 90 GLY A O 1
ATOM 728 N N . GLY A 1 91 ? -31.267 -1.575 28.826 1.00 51.81 91 GLY A N 1
ATOM 729 C CA . GLY A 1 91 ? -30.754 -2.549 27.847 1.00 51.81 91 GLY A CA 1
ATOM 730 C C . GLY A 1 91 ? -30.786 -2.120 26.369 1.00 51.81 91 GLY A C 1
ATOM 731 O O . GLY A 1 91 ? -31.026 -2.962 25.511 1.00 51.81 91 GLY A O 1
ATOM 732 N N . GLY A 1 92 ? -30.554 -0.837 26.065 1.00 54.00 92 GLY A N 1
ATOM 733 C CA . GLY A 1 92 ? -30.574 -0.295 24.694 1.00 54.00 92 GLY A CA 1
ATOM 734 C C . GLY A 1 92 ? -29.216 -0.255 23.975 1.00 54.00 92 GLY A C 1
ATOM 735 O O . GLY A 1 92 ? -29.187 -0.291 22.751 1.00 54.00 92 GLY A O 1
ATOM 736 N N . ARG A 1 93 ? -28.090 -0.230 24.707 1.00 55.03 93 ARG A N 1
ATOM 737 C CA . A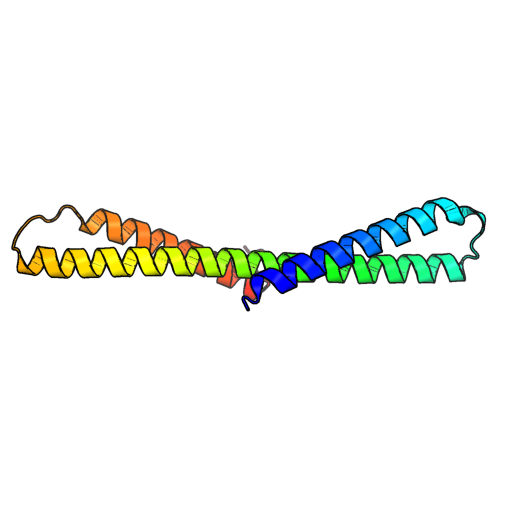RG A 1 93 ? -26.733 -0.013 24.141 1.00 55.03 93 ARG A CA 1
ATOM 738 C C . ARG A 1 93 ? -26.003 -1.272 23.671 1.00 55.03 93 ARG A C 1
ATOM 740 O O . ARG A 1 93 ? -25.054 -1.197 22.901 1.00 55.03 93 ARG A O 1
ATOM 747 N N . ARG A 1 94 ? -26.502 -2.454 24.042 1.00 56.50 94 ARG A N 1
ATOM 748 C CA . ARG A 1 94 ? -25.905 -3.753 23.675 1.00 56.50 94 ARG A CA 1
ATOM 749 C C . ARG A 1 94 ? -25.839 -3.987 22.154 1.00 56.50 94 ARG A C 1
ATOM 751 O O . ARG A 1 94 ? -24.998 -4.750 21.690 1.00 56.50 94 ARG A O 1
ATOM 758 N N . LEU A 1 95 ? -26.723 -3.334 21.392 1.00 59.00 95 LEU A N 1
ATOM 759 C CA . LEU A 1 95 ? -26.780 -3.380 19.926 1.00 59.00 95 LEU A CA 1
ATOM 760 C C . LEU A 1 95 ? -25.697 -2.523 19.242 1.00 59.00 95 LEU A C 1
ATOM 762 O O . LEU A 1 95 ? -25.304 -2.860 18.129 1.00 59.00 95 LEU A O 1
ATOM 766 N N . GLU A 1 96 ? -25.203 -1.452 19.873 1.00 65.69 96 GLU A N 1
ATOM 767 C CA . GLU A 1 96 ? -24.147 -0.589 19.306 1.00 65.69 96 GLU A CA 1
ATOM 768 C C . GLU A 1 96 ? -22.767 -1.242 19.442 1.00 65.69 96 GLU A C 1
ATOM 770 O O . GLU A 1 96 ? -22.083 -1.428 18.432 1.00 65.69 96 GLU A O 1
ATOM 775 N N . CYS A 1 97 ? -22.450 -1.780 20.624 1.00 68.06 97 CYS A N 1
ATOM 776 C CA . CYS A 1 97 ? -21.237 -2.576 20.839 1.00 68.06 97 CYS A CA 1
ATOM 777 C C . CYS A 1 97 ? -21.143 -3.778 19.886 1.00 68.06 97 CYS A C 1
ATOM 779 O O . CYS A 1 97 ? -20.064 -4.086 19.383 1.00 68.06 97 CYS A O 1
ATOM 781 N N . SER A 1 98 ? -22.270 -4.447 19.599 1.00 73.19 98 SER A N 1
ATOM 782 C CA . SER A 1 98 ? -22.323 -5.554 18.630 1.00 73.19 98 SER A CA 1
ATOM 783 C C . SER A 1 98 ? -21.896 -5.111 17.228 1.00 73.19 98 SER A C 1
ATOM 785 O O . SER A 1 98 ? -21.116 -5.803 16.579 1.00 73.19 98 SER A O 1
ATOM 787 N N . LYS A 1 99 ? -22.360 -3.940 16.771 1.00 79.38 99 LYS A N 1
ATOM 788 C CA . LYS A 1 99 ? -22.008 -3.388 15.453 1.00 79.38 99 LYS A CA 1
ATOM 789 C C . LYS A 1 99 ? -20.539 -2.981 15.377 1.00 79.38 99 LYS A C 1
ATOM 791 O O . LYS A 1 99 ? -19.886 -3.230 14.366 1.00 79.38 99 LYS A O 1
ATOM 796 N N . LEU A 1 100 ? -20.003 -2.375 16.436 1.00 75.38 100 LEU A N 1
ATOM 797 C CA . LEU A 1 100 ? -18.584 -2.025 16.487 1.00 75.38 100 LEU A CA 1
ATOM 798 C C . LEU A 1 100 ? -17.684 -3.272 16.527 1.00 75.38 100 LEU A C 1
ATOM 800 O O . LEU A 1 100 ? -16.647 -3.296 15.864 1.00 75.38 100 LEU A O 1
ATOM 804 N N . LEU A 1 101 ? -18.098 -4.329 17.234 1.00 79.50 101 LEU A N 1
ATOM 805 C CA . LEU A 1 101 ? -17.420 -5.631 17.235 1.00 79.50 101 LEU A CA 1
ATOM 806 C C . LEU A 1 101 ? -17.418 -6.275 15.847 1.00 79.50 101 LEU A C 1
ATOM 808 O O . LEU A 1 101 ? -16.374 -6.738 15.392 1.00 79.50 101 LEU A O 1
ATOM 812 N N . GLU A 1 102 ? -18.558 -6.271 15.155 1.00 84.06 102 GLU A N 1
ATOM 813 C CA . GLU A 1 102 ? -18.650 -6.745 13.770 1.00 84.06 102 GLU A CA 1
ATOM 814 C C . GLU A 1 102 ? -17.726 -5.952 12.840 1.00 84.06 102 GLU A C 1
ATOM 816 O O . GLU A 1 102 ? -17.007 -6.546 12.031 1.00 84.06 102 GLU A O 1
ATOM 821 N N . LYS A 1 103 ? -17.673 -4.624 12.996 1.00 82.19 103 LYS A N 1
ATOM 822 C CA . LYS A 1 103 ? -16.776 -3.762 12.220 1.00 82.19 103 LYS A CA 1
ATOM 823 C C . LYS A 1 103 ? -15.301 -4.078 12.497 1.00 82.19 103 LYS A C 1
ATOM 825 O O . LYS A 1 103 ? -14.531 -4.240 11.553 1.00 82.19 103 LYS A O 1
ATOM 830 N N . ALA A 1 104 ? -14.917 -4.242 13.764 1.00 79.56 104 ALA A N 1
ATOM 831 C CA . ALA A 1 104 ? -13.557 -4.616 14.154 1.00 79.56 104 ALA A CA 1
ATOM 832 C C . ALA A 1 104 ? -13.156 -5.994 13.600 1.00 79.56 104 ALA A C 1
ATOM 834 O O . ALA A 1 104 ? -12.060 -6.156 13.066 1.00 79.56 104 ALA A O 1
ATOM 835 N N . LEU A 1 105 ? -14.056 -6.981 13.681 1.00 84.31 105 LEU A N 1
ATOM 836 C CA . LEU A 1 105 ? -13.836 -8.320 13.130 1.00 84.31 105 LEU A CA 1
ATOM 837 C C . LEU A 1 105 ? -13.698 -8.294 11.605 1.00 84.31 105 LEU A C 1
ATOM 839 O O . LEU A 1 105 ? -12.854 -9.005 11.058 1.00 84.31 105 LEU A O 1
ATOM 843 N N . SER A 1 106 ? -14.499 -7.480 10.917 1.00 86.25 106 SER A N 1
ATOM 844 C CA . SER A 1 106 ? -14.398 -7.287 9.469 1.00 86.25 106 SER A CA 1
ATOM 845 C C . SER A 1 106 ? -13.049 -6.681 9.072 1.00 86.25 106 SER A C 1
ATOM 847 O O . SER A 1 106 ? -12.373 -7.220 8.196 1.00 86.25 106 SER A O 1
ATOM 849 N N . GLU A 1 107 ? -12.616 -5.606 9.736 1.00 83.19 107 GLU A N 1
ATOM 850 C CA . GLU A 1 107 ? -11.314 -4.983 9.453 1.00 83.19 107 GLU A CA 1
ATOM 851 C C . GLU A 1 107 ? -10.145 -5.916 9.800 1.00 83.19 107 GLU A C 1
ATOM 853 O O . GLU A 1 107 ? -9.189 -6.018 9.032 1.00 83.19 107 GLU A O 1
ATOM 858 N N . PHE A 1 108 ? -10.249 -6.704 10.875 1.00 82.81 108 PHE A N 1
ATOM 859 C CA . PHE A 1 108 ? -9.254 -7.731 11.194 1.00 82.81 108 PHE A CA 1
ATOM 860 C C . PHE A 1 108 ? -9.161 -8.816 10.111 1.00 82.81 108 PHE A C 1
ATOM 862 O O . PHE A 1 108 ? -8.062 -9.214 9.723 1.00 82.81 108 PHE A O 1
ATOM 869 N N . ARG A 1 109 ? -10.299 -9.289 9.582 1.00 83.69 109 ARG A N 1
ATOM 870 C CA . ARG A 1 109 ? -10.314 -10.254 8.468 1.00 83.69 109 ARG A CA 1
ATOM 871 C C . ARG A 1 109 ? -9.670 -9.671 7.211 1.00 83.69 109 ARG A C 1
ATOM 873 O O . ARG A 1 109 ? -8.885 -10.366 6.575 1.00 83.69 109 ARG A O 1
ATOM 880 N N . ARG A 1 110 ? -9.942 -8.404 6.886 1.00 81.94 110 ARG A N 1
ATOM 881 C CA . ARG A 1 110 ? -9.312 -7.702 5.753 1.00 81.94 110 ARG A CA 1
ATOM 882 C C . ARG A 1 110 ? -7.802 -7.575 5.918 1.00 81.94 110 ARG A C 1
ATOM 884 O O . ARG A 1 110 ? -7.067 -7.940 5.006 1.00 81.94 110 ARG A O 1
ATOM 891 N N . LEU A 1 111 ? -7.339 -7.139 7.089 1.00 81.88 111 LEU A N 1
ATOM 892 C CA . LEU A 1 111 ? -5.912 -7.088 7.417 1.00 81.88 111 LEU A CA 1
ATOM 893 C C . LEU A 1 111 ? -5.261 -8.469 7.295 1.00 81.88 111 LEU A C 1
ATOM 895 O O . LEU A 1 111 ? -4.191 -8.599 6.709 1.00 81.88 111 LEU A O 1
ATOM 899 N N . LYS A 1 112 ? -5.931 -9.517 7.787 1.00 79.06 112 LYS A N 1
ATOM 900 C CA . LYS A 1 112 ? -5.438 -10.893 7.678 1.00 79.06 112 LYS A CA 1
ATOM 901 C C . LYS A 1 112 ? -5.277 -11.336 6.219 1.00 79.06 112 LYS A C 1
ATOM 903 O O . LYS A 1 112 ? -4.256 -11.944 5.909 1.00 79.06 112 LYS A O 1
ATOM 908 N N . LEU A 1 113 ? -6.236 -11.028 5.343 1.00 81.38 113 LEU A N 1
ATOM 909 C CA . LEU A 1 113 ? -6.161 -11.338 3.906 1.00 81.38 113 LEU A CA 1
ATOM 910 C C . LEU A 1 113 ? -4.996 -10.594 3.233 1.00 81.38 113 LEU A C 1
ATOM 912 O O . LEU A 1 113 ? -4.185 -11.216 2.549 1.00 81.38 113 LEU A O 1
ATOM 916 N N . LEU A 1 114 ? -4.863 -9.290 3.500 1.00 77.75 114 LEU A N 1
ATOM 917 C CA . LEU A 1 114 ? -3.781 -8.450 2.971 1.00 77.75 114 LEU A CA 1
ATOM 918 C C . LEU A 1 114 ? -2.388 -8.943 3.395 1.00 77.75 114 LEU A C 1
ATOM 920 O O . LEU A 1 114 ? -1.467 -8.954 2.584 1.00 77.75 114 LEU A O 1
ATOM 924 N N . ILE A 1 115 ? -2.232 -9.376 4.650 1.00 75.19 115 ILE A N 1
ATOM 925 C CA . ILE A 1 115 ? -0.949 -9.850 5.196 1.00 75.19 115 ILE A CA 1
ATOM 926 C C . ILE A 1 115 ? -0.621 -11.273 4.729 1.00 75.19 115 ILE A C 1
ATOM 928 O O . ILE A 1 115 ? 0.541 -11.586 4.480 1.00 75.19 115 ILE A O 1
ATOM 932 N N . SER A 1 116 ? -1.628 -12.142 4.612 1.00 76.50 116 SER A N 1
ATOM 933 C CA . SER A 1 116 ? -1.419 -13.555 4.261 1.00 76.50 116 SER A CA 1
ATOM 934 C C . SER A 1 116 ? -1.245 -13.778 2.753 1.00 76.50 116 SER A C 1
ATOM 936 O O . SER A 1 116 ? -1.007 -14.908 2.341 1.00 76.50 116 SER A O 1
ATOM 938 N N . GLY A 1 117 ? -1.364 -12.726 1.931 1.00 64.56 117 GLY A N 1
ATOM 939 C CA . GLY A 1 117 ? -1.214 -12.800 0.475 1.00 64.56 117 GLY A CA 1
ATOM 940 C C . GLY A 1 117 ? -2.279 -13.647 -0.229 1.00 64.56 117 GLY A C 1
ATOM 941 O O . GLY A 1 117 ? -2.078 -14.033 -1.375 1.00 64.56 117 GLY A O 1
ATOM 942 N N . GLY A 1 118 ? -3.385 -13.957 0.449 1.00 51.62 118 GLY A N 1
ATOM 943 C CA . GLY A 1 118 ? -4.356 -14.951 0.009 1.00 51.62 118 GLY A CA 1
ATOM 944 C C . GLY A 1 118 ? -5.769 -14.424 0.147 1.00 51.62 118 GLY A C 1
ATOM 945 O O . GLY A 1 118 ? -6.239 -14.187 1.257 1.00 51.62 118 GLY A O 1
ATOM 946 N N . GLY A 1 119 ? -6.419 -14.253 -0.997 1.00 43.19 119 GLY A N 1
ATOM 947 C CA . GLY A 1 119 ? -7.836 -13.949 -1.130 1.00 43.19 119 GLY A CA 1
ATOM 948 C C . GLY A 1 119 ? -8.391 -14.360 -2.492 1.00 43.19 119 GLY A C 1
ATOM 949 O O . GLY A 1 119 ? -9.336 -13.734 -2.946 1.00 43.19 119 GLY A O 1
ATOM 950 N N . GLU A 1 120 ? -7.796 -15.370 -3.128 1.00 45.88 120 GLU A N 1
ATOM 951 C CA . GLU A 1 120 ? -8.433 -16.201 -4.152 1.00 45.88 120 GLU A CA 1
ATOM 952 C C . GLU A 1 120 ? -7.979 -17.635 -3.882 1.00 45.88 120 GLU A C 1
ATOM 954 O O . GLU A 1 120 ? -6.855 -17.997 -4.198 1.00 45.88 120 GLU A O 1
ATOM 959 N N . ASP A 1 121 ? -8.826 -18.378 -3.180 1.00 44.44 121 ASP A N 1
ATOM 960 C CA . ASP A 1 121 ? -9.010 -19.822 -3.310 1.00 44.44 121 ASP A CA 1
ATOM 961 C C . ASP A 1 121 ? -10.401 -20.090 -2.708 1.00 44.44 121 ASP A C 1
ATOM 963 O O . ASP A 1 121 ? -10.557 -20.090 -1.488 1.00 44.44 121 ASP A O 1
ATOM 967 N N . GLU A 1 122 ? -11.379 -20.178 -3.620 1.00 37.25 122 GLU A N 1
ATOM 968 C CA . GLU A 1 122 ? -12.764 -20.701 -3.512 1.00 37.25 122 GLU A CA 1
ATOM 969 C C . GLU A 1 122 ? -13.717 -20.196 -2.405 1.00 37.25 122 GLU A C 1
ATOM 971 O O . GLU A 1 122 ? -13.522 -20.452 -1.196 1.00 37.25 122 GLU A O 1
#

Radius of gyration: 23.86 Å; Cα contacts (8 Å, |Δi|>4): 48; chains: 1; bounding box: 52×32×69 Å